Protein AF-A0AAE0CLJ8-F1 (afdb_monomer)

Structure (mmCIF, N/CA/C/O backbone):
data_AF-A0AAE0CLJ8-F1
#
_entry.id   AF-A0AAE0CLJ8-F1
#
loop_
_atom_site.group_PDB
_atom_site.id
_atom_site.type_symbol
_atom_site.label_atom_id
_atom_site.label_alt_id
_atom_site.label_comp_id
_atom_site.labe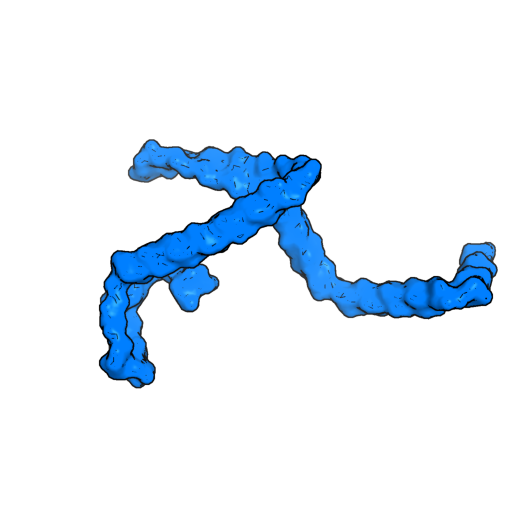l_asym_id
_atom_site.label_entity_id
_atom_site.label_seq_id
_atom_site.pdbx_PDB_ins_code
_atom_site.Cartn_x
_atom_site.Cartn_y
_atom_si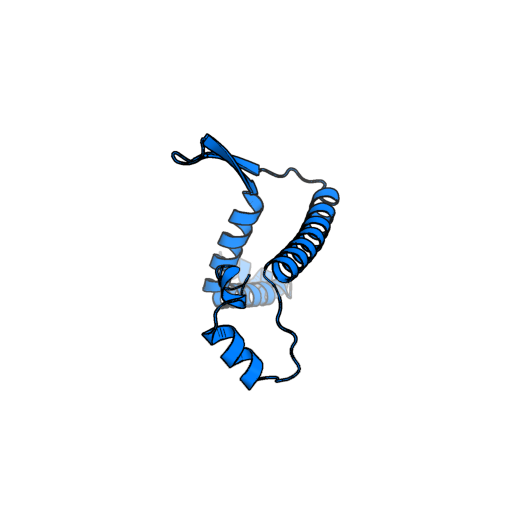te.Cartn_z
_atom_site.occupancy
_atom_site.B_iso_or_equiv
_atom_site.auth_seq_id
_atom_site.auth_comp_id
_atom_site.auth_asym_id
_atom_site.auth_atom_id
_atom_site.pdbx_PDB_model_num
ATOM 1 N N . MET A 1 1 ? 0.819 -4.868 -13.370 1.00 77.50 1 MET A N 1
ATOM 2 C CA . MET A 1 1 ? 1.601 -6.117 -13.508 1.00 77.50 1 MET A CA 1
ATOM 3 C C . MET A 1 1 ? 2.941 -6.039 -12.782 1.00 77.50 1 MET A C 1
ATOM 5 O O . MET A 1 1 ? 3.098 -6.780 -11.831 1.00 77.50 1 MET A O 1
ATOM 9 N N . ILE A 1 2 ? 3.867 -5.138 -13.154 1.00 86.81 2 ILE A N 1
ATOM 10 C CA . ILE A 1 2 ? 5.220 -5.074 -12.551 1.00 86.81 2 ILE A CA 1
ATOM 11 C C . ILE A 1 2 ? 5.179 -4.828 -11.037 1.00 86.81 2 ILE A C 1
ATOM 13 O O . ILE A 1 2 ? 5.670 -5.658 -10.287 1.00 86.81 2 ILE A O 1
ATOM 17 N N . ILE A 1 3 ? 4.554 -3.729 -10.596 1.00 85.38 3 ILE A N 1
ATOM 18 C CA . ILE A 1 3 ? 4.426 -3.401 -9.164 1.00 85.38 3 ILE A CA 1
ATOM 19 C C . ILE A 1 3 ? 3.546 -4.441 -8.453 1.00 85.38 3 ILE A C 1
ATOM 21 O O . ILE A 1 3 ? 3.925 -4.966 -7.419 1.00 85.38 3 ILE A O 1
ATOM 25 N N . LEU A 1 4 ? 2.395 -4.774 -9.050 1.00 85.19 4 LEU A N 1
ATOM 26 C CA . LEU A 1 4 ? 1.394 -5.675 -8.461 1.00 85.19 4 LEU A CA 1
ATOM 27 C C . LEU A 1 4 ? 1.920 -7.092 -8.170 1.00 85.19 4 LEU A C 1
ATOM 29 O O . LEU A 1 4 ? 1.465 -7.719 -7.223 1.00 85.19 4 LEU A O 1
ATOM 33 N N . HIS A 1 5 ? 2.834 -7.601 -8.997 1.00 87.62 5 HIS A N 1
ATOM 34 C CA . HIS A 1 5 ? 3.385 -8.955 -8.876 1.00 87.62 5 HIS A CA 1
ATOM 35 C C . HIS A 1 5 ? 4.889 -8.957 -8.586 1.00 87.62 5 HIS A C 1
ATOM 37 O O . HIS A 1 5 ? 5.547 -9.959 -8.853 1.00 87.62 5 HIS A O 1
ATOM 43 N N . GLU A 1 6 ? 5.444 -7.829 -8.131 1.00 86.31 6 GLU A N 1
ATOM 44 C CA . GLU A 1 6 ? 6.862 -7.692 -7.759 1.00 86.31 6 GLU A CA 1
ATOM 45 C C . GLU A 1 6 ? 7.842 -8.229 -8.823 1.00 86.31 6 GLU A C 1
ATOM 47 O O . GLU A 1 6 ? 8.886 -8.814 -8.532 1.00 86.31 6 GLU A O 1
ATOM 52 N N . CYS A 1 7 ? 7.499 -8.054 -10.101 1.00 87.38 7 CYS A N 1
ATOM 53 C CA . CYS A 1 7 ? 8.289 -8.612 -11.191 1.00 87.38 7 CYS A CA 1
ATOM 54 C C . CYS A 1 7 ? 9.618 -7.855 -11.361 1.00 87.38 7 CYS A C 1
ATOM 56 O O . CYS A 1 7 ? 9.649 -6.626 -11.225 1.00 87.38 7 CYS A O 1
ATOM 58 N N . PRO A 1 8 ? 10.704 -8.533 -11.784 1.00 91.00 8 PRO A N 1
ATOM 59 C CA . PRO A 1 8 ? 11.944 -7.860 -12.149 1.00 91.00 8 PRO A CA 1
ATOM 60 C C . PRO A 1 8 ? 11.713 -6.811 -13.241 1.00 91.00 8 PRO A C 1
ATOM 62 O O . PRO A 1 8 ? 11.052 -7.082 -14.245 1.00 91.00 8 PRO A O 1
ATOM 65 N N . LEU A 1 9 ? 12.319 -5.627 -13.099 1.00 89.50 9 LEU A N 1
ATOM 66 C CA . LEU A 1 9 ? 12.181 -4.556 -14.098 1.00 89.50 9 LEU A CA 1
ATOM 67 C C . LEU A 1 9 ? 12.695 -4.975 -15.482 1.00 89.50 9 LEU A C 1
ATOM 69 O O . LEU A 1 9 ? 12.191 -4.494 -16.490 1.00 89.50 9 LEU A O 1
ATOM 73 N N . SER A 1 10 ? 13.652 -5.904 -15.537 1.00 89.56 10 SER A N 1
ATOM 74 C CA . SER A 1 10 ? 14.186 -6.480 -16.777 1.00 89.56 10 SER A CA 1
ATOM 75 C C . SER A 1 10 ? 13.155 -7.258 -17.597 1.00 89.56 10 SER A C 1
ATOM 77 O O . SER A 1 10 ? 13.378 -7.492 -18.784 1.00 89.56 10 SER A O 1
ATOM 79 N N . MET A 1 11 ? 12.007 -7.617 -17.014 1.00 89.75 11 MET A N 1
ATOM 80 C CA . MET A 1 11 ? 10.919 -8.294 -17.721 1.00 89.75 11 MET A CA 1
ATOM 81 C C . MET A 1 11 ? 10.472 -7.523 -18.969 1.00 89.75 11 MET A C 1
ATOM 83 O O . MET A 1 11 ? 10.164 -8.143 -19.985 1.00 89.75 11 MET A O 1
ATOM 87 N N . VAL A 1 1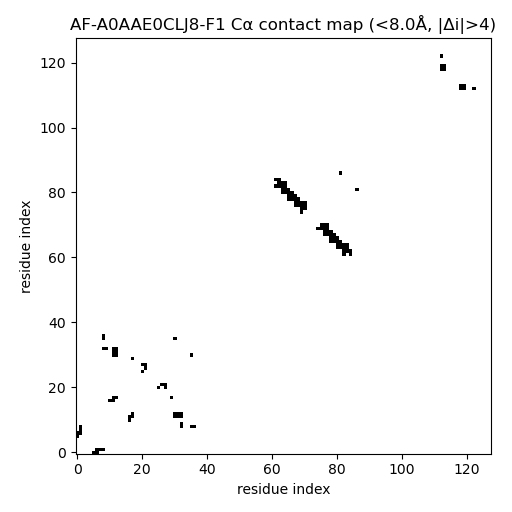2 ? 10.496 -6.186 -18.932 1.00 87.25 12 VAL A N 1
ATOM 88 C CA . VAL A 1 12 ? 10.081 -5.348 -20.072 1.00 87.25 12 VAL A CA 1
ATOM 89 C C . VAL A 1 12 ? 11.018 -5.457 -21.272 1.00 87.25 12 VAL A C 1
ATOM 91 O O . VAL A 1 12 ? 10.607 -5.222 -22.407 1.00 87.25 12 VAL A O 1
ATOM 94 N N . GLU A 1 13 ? 12.259 -5.887 -21.049 1.00 88.38 13 GLU A N 1
ATOM 95 C CA . GLU A 1 13 ? 13.248 -6.124 -22.099 1.00 88.38 13 GLU A CA 1
ATOM 96 C C . GLU A 1 13 ? 13.264 -7.578 -22.593 1.00 88.38 13 GLU A C 1
ATOM 98 O O . GLU A 1 13 ? 13.916 -7.881 -23.595 1.00 88.38 13 GLU A O 1
ATOM 103 N N . HIS A 1 14 ? 12.511 -8.480 -21.959 1.00 90.50 14 HIS A N 1
ATOM 104 C CA . HIS A 1 14 ? 12.478 -9.885 -22.345 1.00 90.50 14 HIS A CA 1
ATOM 105 C C . HIS A 1 14 ? 11.806 -10.086 -23.713 1.00 90.50 14 HIS A C 1
ATOM 107 O O . HIS A 1 14 ? 10.710 -9.583 -23.965 1.00 90.50 14 HIS A O 1
ATOM 113 N N . ARG A 1 15 ? 12.424 -10.880 -24.602 1.00 88.94 15 ARG A N 1
ATOM 114 C CA . ARG A 1 15 ? 11.927 -11.113 -25.975 1.00 88.94 15 ARG A CA 1
ATOM 115 C C . ARG A 1 15 ? 10.486 -11.625 -26.002 1.00 88.94 15 ARG A C 1
ATOM 117 O O . ARG A 1 15 ? 9.692 -11.157 -26.816 1.00 88.94 15 ARG A O 1
ATOM 124 N N . GLY A 1 16 ? 10.150 -12.557 -25.109 1.00 88.62 16 GLY A N 1
ATOM 125 C CA . GLY A 1 16 ? 8.790 -13.092 -24.997 1.00 88.62 16 GLY A CA 1
ATOM 126 C C . GLY A 1 16 ? 7.777 -12.010 -24.623 1.00 88.62 16 GLY A C 1
ATOM 127 O O . GLY A 1 16 ? 6.726 -11.919 -25.248 1.00 88.62 16 GLY A O 1
ATOM 128 N N . PHE A 1 17 ? 8.138 -11.126 -23.689 1.00 87.00 17 PHE A N 1
ATOM 129 C CA . PHE A 1 17 ? 7.286 -10.011 -23.282 1.00 87.00 17 PHE A CA 1
ATOM 130 C C . PHE A 1 17 ? 7.103 -8.999 -24.419 1.00 87.00 17 PHE A C 1
ATOM 132 O O . PHE A 1 17 ? 5.976 -8.618 -24.713 1.00 87.00 17 PHE A O 1
ATOM 139 N N . LYS A 1 18 ? 8.176 -8.636 -25.138 1.00 87.50 18 LYS A N 1
ATOM 140 C CA . LYS A 1 18 ? 8.075 -7.756 -26.319 1.00 87.50 18 LYS A CA 1
ATOM 141 C C . LYS A 1 18 ? 7.183 -8.354 -27.408 1.00 87.50 18 LYS A C 1
ATOM 143 O O . LYS A 1 18 ? 6.354 -7.654 -27.971 1.00 87.50 18 LYS A O 1
ATOM 148 N N . THR A 1 19 ? 7.342 -9.648 -27.689 1.00 88.62 19 THR A N 1
ATOM 149 C CA . THR A 1 19 ? 6.539 -10.352 -28.705 1.00 88.62 19 THR A CA 1
ATOM 150 C C . THR A 1 19 ? 5.064 -10.378 -28.308 1.00 88.62 19 THR A C 1
ATOM 152 O O . THR A 1 19 ? 4.204 -10.075 -29.129 1.00 88.62 19 THR A O 1
ATOM 155 N N . PHE A 1 20 ? 4.781 -10.669 -27.037 1.00 88.06 20 PHE A N 1
ATOM 156 C CA . PHE A 1 20 ? 3.436 -10.635 -26.475 1.00 88.06 20 PHE A CA 1
ATOM 157 C C . PHE A 1 20 ? 2.806 -9.238 -26.577 1.00 88.06 20 PHE A C 1
ATOM 159 O O . PHE A 1 20 ? 1.727 -9.100 -27.145 1.00 88.06 20 PHE A O 1
ATOM 166 N N . VAL A 1 21 ? 3.495 -8.187 -26.125 1.00 85.94 21 VAL A N 1
ATOM 167 C CA . VAL A 1 21 ? 2.987 -6.805 -26.195 1.00 85.94 21 VAL A CA 1
ATOM 168 C C . VAL A 1 21 ? 2.754 -6.365 -27.645 1.00 85.94 21 VAL A C 1
ATOM 170 O O . VAL A 1 21 ? 1.698 -5.815 -27.947 1.00 85.94 21 VAL A O 1
ATOM 173 N N . ASN A 1 22 ? 3.668 -6.693 -28.565 1.00 84.75 22 ASN A N 1
ATOM 174 C CA . ASN A 1 22 ? 3.507 -6.391 -29.991 1.00 84.75 22 ASN A CA 1
ATOM 175 C C . ASN A 1 22 ? 2.317 -7.126 -30.626 1.00 84.75 22 ASN A C 1
ATOM 177 O O . ASN A 1 22 ? 1.706 -6.595 -31.550 1.00 84.75 22 ASN A O 1
ATOM 181 N N . SER A 1 23 ? 1.979 -8.330 -30.145 1.00 87.50 23 SER A N 1
ATOM 182 C CA . SER A 1 23 ? 0.794 -9.066 -30.608 1.00 87.50 23 SER A CA 1
ATOM 183 C C . SER A 1 23 ? -0.522 -8.441 -30.137 1.00 87.50 23 SER A C 1
ATOM 185 O O . SER A 1 23 ? -1.530 -8.562 -30.825 1.00 87.50 23 SER A O 1
ATOM 187 N N . LEU A 1 24 ? -0.507 -7.743 -28.994 1.00 87.00 24 LEU A N 1
ATOM 188 C CA . LEU A 1 24 ? -1.667 -7.019 -28.475 1.00 87.00 24 LEU A CA 1
ATOM 189 C C . LEU A 1 24 ? -1.836 -5.659 -29.161 1.00 87.00 24 LEU A C 1
ATOM 191 O O . LEU A 1 24 ? -2.952 -5.272 -29.497 1.00 87.00 24 LEU A O 1
ATOM 195 N N . GLN A 1 25 ? -0.734 -4.931 -29.368 1.00 80.88 25 GLN A N 1
ATOM 196 C CA . GLN A 1 25 ? -0.746 -3.625 -30.023 1.00 80.88 25 GLN A CA 1
ATOM 197 C C . GLN A 1 25 ? 0.593 -3.341 -30.718 1.00 80.88 25 GLN A C 1
ATOM 199 O O . GLN A 1 25 ? 1.586 -2.995 -30.083 1.00 80.88 25 GLN A O 1
ATOM 204 N N . LEU A 1 26 ? 0.592 -3.399 -32.053 1.00 76.69 26 LEU A N 1
ATOM 205 C CA . LEU A 1 26 ? 1.775 -3.177 -32.901 1.00 76.69 26 LEU A CA 1
ATOM 206 C C . LEU A 1 26 ? 2.389 -1.772 -32.778 1.00 76.69 26 LEU A C 1
ATOM 208 O O . LEU A 1 26 ? 3.579 -1.598 -33.019 1.00 76.69 26 LEU A O 1
ATOM 212 N N . LEU A 1 27 ? 1.582 -0.771 -32.417 1.00 77.25 27 LEU A N 1
ATOM 213 C CA . LEU A 1 27 ? 2.018 0.622 -32.265 1.00 77.25 27 LEU A CA 1
ATOM 214 C C . LEU A 1 27 ? 2.510 0.952 -30.851 1.00 77.25 27 LEU A C 1
ATOM 216 O O . LEU A 1 27 ? 2.819 2.110 -30.576 1.00 77.25 27 LEU A O 1
ATOM 220 N N . PHE A 1 28 ? 2.549 -0.022 -29.939 1.00 73.12 28 PHE A N 1
ATOM 221 C CA . PHE A 1 28 ? 3.026 0.230 -28.588 1.00 73.12 28 PHE A CA 1
ATOM 222 C C . PHE A 1 28 ? 4.557 0.375 -28.602 1.00 73.12 28 PHE A C 1
ATOM 224 O O . PHE A 1 28 ? 5.260 -0.584 -28.934 1.00 73.12 28 PHE A O 1
ATOM 231 N N . PRO A 1 29 ? 5.106 1.562 -28.285 1.00 71.69 29 PRO A N 1
ATOM 232 C CA . PRO A 1 29 ? 6.540 1.784 -28.352 1.00 71.69 29 PRO A CA 1
ATOM 233 C C . PRO A 1 29 ? 7.259 0.911 -27.328 1.00 71.69 29 PRO A C 1
ATOM 235 O O . PRO A 1 29 ? 6.779 0.679 -26.217 1.00 71.69 29 PRO A O 1
ATOM 238 N N . HIS A 1 30 ? 8.445 0.435 -27.698 1.00 77.06 30 HIS A N 1
ATOM 239 C CA . HIS A 1 30 ? 9.241 -0.365 -26.787 1.00 77.06 30 HIS A CA 1
ATOM 240 C C . HIS A 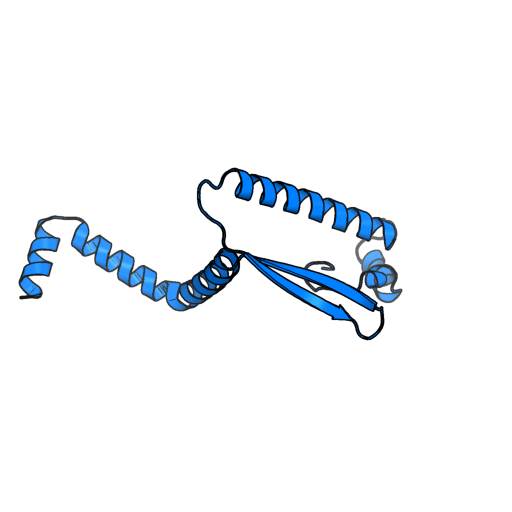1 30 ? 9.664 0.475 -25.576 1.00 77.06 30 HIS A C 1
ATOM 242 O O . HIS A 1 30 ? 10.411 1.446 -25.700 1.00 77.06 30 HIS A O 1
ATOM 248 N N . VAL A 1 31 ? 9.184 0.088 -24.397 1.00 81.94 31 VAL A N 1
ATOM 249 C CA . VAL A 1 31 ? 9.479 0.791 -23.151 1.00 81.94 31 VAL A CA 1
ATOM 250 C C . VAL A 1 31 ? 10.809 0.291 -22.591 1.00 81.94 31 VAL A C 1
ATOM 252 O O . VAL A 1 31 ? 10.995 -0.908 -22.386 1.00 81.94 31 VAL A O 1
ATOM 255 N N . SER A 1 32 ? 11.739 1.213 -22.341 1.00 87.25 32 SER A N 1
ATOM 256 C CA . SER A 1 32 ? 13.027 0.886 -21.719 1.00 87.25 32 SER A CA 1
ATOM 257 C C . SER A 1 32 ? 12.884 0.682 -20.209 1.00 87.25 32 SER A C 1
ATOM 259 O O . SER A 1 32 ? 12.000 1.271 -19.576 1.00 87.25 32 SER A O 1
ATOM 261 N N . ILE A 1 33 ? 13.815 -0.059 -19.597 1.00 90.50 33 ILE A N 1
ATOM 262 C CA . ILE A 1 33 ? 13.899 -0.155 -18.129 1.00 90.50 33 ILE A CA 1
ATOM 263 C C . ILE A 1 33 ? 13.978 1.237 -17.484 1.00 90.50 33 ILE A C 1
ATOM 265 O O . ILE A 1 33 ? 13.391 1.457 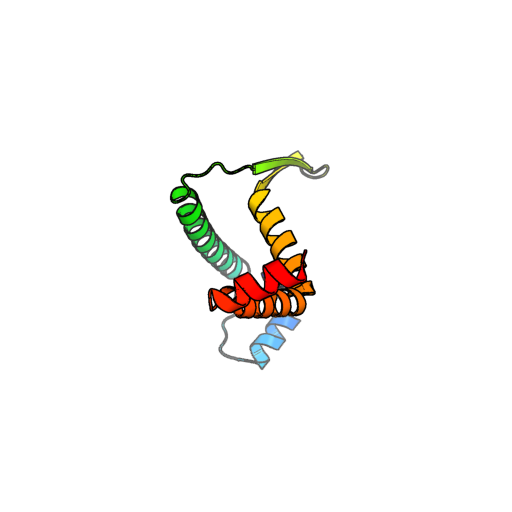-16.428 1.00 90.50 33 ILE A O 1
ATOM 269 N N . ASN A 1 34 ? 14.675 2.193 -18.104 1.00 90.88 34 ASN A N 1
ATOM 270 C CA . ASN A 1 34 ? 14.805 3.551 -17.570 1.00 90.88 34 ASN A CA 1
ATOM 271 C C . ASN A 1 34 ? 13.478 4.316 -17.601 1.00 90.88 34 ASN A C 1
ATOM 273 O O . ASN A 1 34 ? 13.175 5.047 -16.659 1.00 90.88 34 ASN A O 1
ATOM 277 N N . THR A 1 35 ? 12.671 4.109 -18.643 1.00 91.00 35 THR A N 1
ATOM 278 C CA . THR A 1 35 ? 11.322 4.677 -18.736 1.00 91.00 35 THR A CA 1
ATOM 279 C C . THR A 1 35 ? 10.438 4.117 -17.624 1.00 91.00 35 THR A C 1
ATOM 281 O O . THR A 1 35 ? 9.868 4.894 -16.865 1.00 91.00 35 THR A O 1
ATOM 284 N N . ILE A 1 36 ? 10.422 2.791 -17.437 1.00 90.56 36 ILE A N 1
ATOM 285 C CA . ILE A 1 36 ? 9.664 2.145 -16.352 1.00 90.56 36 ILE A CA 1
ATOM 286 C C . ILE A 1 36 ? 10.147 2.607 -14.976 1.00 90.56 36 ILE A C 1
ATOM 288 O O . ILE A 1 36 ? 9.333 2.911 -14.111 1.00 90.56 36 ILE A O 1
ATOM 292 N N . LYS A 1 37 ? 11.465 2.707 -14.758 1.00 92.38 37 LYS A N 1
ATOM 293 C CA . LYS A 1 37 ?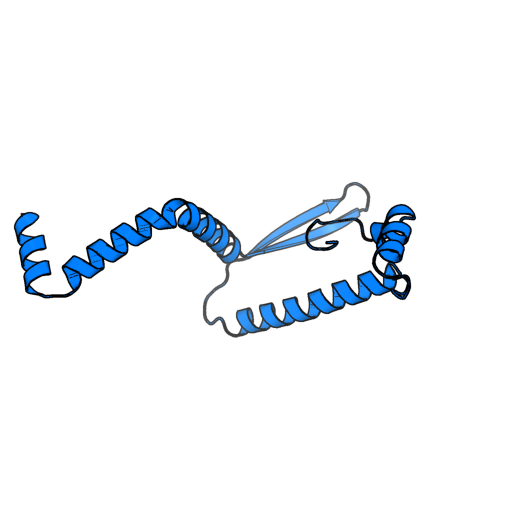 12.024 3.244 -13.507 1.00 92.38 37 LYS A CA 1
ATOM 294 C C . LYS A 1 37 ? 11.508 4.652 -13.231 1.00 92.38 37 LYS A C 1
ATOM 296 O O . LYS A 1 37 ? 11.097 4.931 -12.110 1.00 92.38 37 LYS A O 1
ATOM 301 N N . LYS A 1 38 ? 11.521 5.526 -14.241 1.00 93.75 38 LYS A N 1
ATOM 302 C CA . LYS A 1 38 ? 11.024 6.900 -14.116 1.00 93.75 38 LYS A CA 1
ATOM 303 C C . LYS A 1 38 ? 9.531 6.927 -13.785 1.00 93.75 38 LYS A C 1
ATOM 305 O O . LYS A 1 38 ? 9.131 7.698 -12.920 1.00 93.75 38 LYS A O 1
ATOM 310 N N . GLU A 1 39 ? 8.726 6.082 -14.424 1.00 92.06 39 GLU A N 1
ATOM 311 C CA . GLU A 1 39 ? 7.293 5.971 -14.128 1.00 92.06 39 GLU A CA 1
ATOM 312 C C . GLU A 1 39 ? 7.030 5.464 -12.706 1.00 92.06 39 GLU A C 1
ATOM 314 O O . GLU A 1 39 ? 6.248 6.074 -11.980 1.00 92.06 39 GLU A O 1
ATOM 319 N N . ILE A 1 40 ? 7.724 4.407 -12.269 1.00 93.38 40 ILE A N 1
ATOM 320 C CA . ILE A 1 40 ? 7.611 3.872 -10.903 1.00 93.38 40 ILE A CA 1
ATOM 321 C C . ILE A 1 40 ? 7.993 4.938 -9.872 1.00 93.38 40 ILE A C 1
ATOM 323 O O . ILE A 1 40 ? 7.281 5.113 -8.886 1.00 93.38 40 ILE A O 1
ATOM 327 N N . LEU A 1 41 ? 9.084 5.674 -10.105 1.00 94.25 41 LEU A N 1
ATOM 328 C CA . LEU A 1 41 ? 9.489 6.780 -9.233 1.00 94.25 41 LEU A CA 1
ATOM 329 C C . LEU A 1 41 ? 8.441 7.899 -9.208 1.00 94.25 41 LEU A C 1
ATOM 331 O O . LEU A 1 41 ? 8.181 8.458 -8.148 1.00 94.25 41 LEU A O 1
ATOM 335 N N . GLY A 1 42 ? 7.801 8.194 -10.342 1.00 96.56 42 GLY A N 1
ATOM 336 C CA . GLY A 1 42 ? 6.694 9.148 -10.404 1.00 96.56 42 GLY A CA 1
ATOM 337 C C . GLY A 1 42 ? 5.500 8.718 -9.548 1.00 96.56 42 GLY A C 1
ATOM 338 O O . GLY A 1 42 ? 4.990 9.516 -8.766 1.00 96.56 42 GLY A O 1
ATOM 339 N N . ILE A 1 43 ? 5.093 7.446 -9.642 1.00 94.69 43 ILE A N 1
ATOM 340 C CA . ILE A 1 43 ? 4.027 6.876 -8.800 1.00 94.69 43 ILE A CA 1
ATOM 341 C C . ILE A 1 43 ? 4.415 6.966 -7.322 1.00 94.69 43 ILE A C 1
ATOM 343 O O . ILE A 1 43 ? 3.616 7.411 -6.501 1.00 94.69 43 ILE A O 1
ATOM 347 N N . TYR A 1 44 ? 5.650 6.587 -6.989 1.00 93.50 44 TYR A N 1
ATOM 348 C CA . TYR A 1 44 ? 6.161 6.657 -5.624 1.00 93.50 44 TYR A CA 1
ATOM 349 C C . TYR A 1 44 ? 6.076 8.073 -5.045 1.00 93.50 44 TYR A C 1
ATOM 351 O O . TYR A 1 44 ? 5.564 8.233 -3.941 1.00 93.50 44 TYR A O 1
ATOM 359 N N . GLU A 1 45 ? 6.527 9.101 -5.769 1.00 96.25 45 GLU A N 1
ATOM 360 C CA . GLU A 1 45 ? 6.481 10.477 -5.255 1.00 96.25 45 GLU A CA 1
ATOM 361 C C . GLU A 1 45 ? 5.041 10.961 -5.033 1.00 96.25 45 GLU A C 1
ATOM 363 O O . GLU A 1 45 ? 4.768 11.631 -4.036 1.00 96.25 45 GLU A O 1
ATOM 368 N N . VAL A 1 46 ? 4.097 10.568 -5.896 1.00 95.12 46 VAL A N 1
ATOM 369 C CA . VAL A 1 46 ? 2.670 10.876 -5.706 1.00 95.12 46 VAL A CA 1
ATOM 370 C C . VAL A 1 46 ? 2.122 10.211 -4.440 1.00 95.12 46 VAL A C 1
ATOM 372 O O . VAL A 1 46 ? 1.485 10.877 -3.623 1.00 95.12 46 VAL A O 1
ATOM 375 N N . GLU A 1 47 ? 2.369 8.915 -4.243 1.00 89.56 47 GLU A N 1
ATOM 376 C CA . GLU A 1 47 ? 1.873 8.186 -3.066 1.00 89.56 47 GLU A CA 1
ATOM 377 C C . GLU A 1 47 ? 2.557 8.635 -1.766 1.00 89.56 47 GLU A C 1
ATOM 379 O O . GLU A 1 47 ? 1.908 8.758 -0.722 1.00 89.56 47 GLU A O 1
ATOM 384 N N . LYS A 1 48 ? 3.849 8.968 -1.831 1.00 89.94 48 LYS A N 1
ATOM 385 C CA . LYS A 1 48 ? 4.600 9.578 -0.729 1.00 89.94 48 LYS A CA 1
ATOM 386 C C . LYS A 1 48 ? 3.992 10.915 -0.326 1.00 89.94 48 LYS A C 1
ATOM 388 O O . LYS A 1 48 ? 3.763 11.130 0.860 1.00 89.94 48 LYS A O 1
ATOM 393 N N . PHE A 1 49 ? 3.689 11.783 -1.290 1.00 93.25 49 PHE A N 1
ATOM 394 C CA . PHE A 1 49 ? 3.072 13.079 -1.018 1.00 93.25 49 PHE A CA 1
ATOM 395 C C . PHE A 1 49 ? 1.699 12.930 -0.351 1.00 93.25 49 PHE A C 1
ATOM 397 O O . PHE A 1 49 ? 1.445 13.559 0.675 1.00 93.25 49 PHE A O 1
ATOM 404 N N . LYS A 1 50 ? 0.839 12.041 -0.868 1.00 90.38 50 LYS A N 1
ATOM 405 C CA . LYS A 1 50 ? -0.463 11.735 -0.246 1.00 90.38 50 LYS A CA 1
ATOM 406 C C . LYS A 1 50 ? -0.302 11.247 1.193 1.00 90.38 50 LYS A C 1
ATOM 408 O O . LYS A 1 50 ? -0.997 11.712 2.090 1.00 90.38 50 LYS A O 1
ATOM 413 N N . THR A 1 51 ? 0.634 10.326 1.415 1.00 84.06 51 THR A N 1
ATOM 414 C CA . THR A 1 51 ? 0.916 9.782 2.749 1.00 84.06 51 THR A CA 1
ATOM 415 C C . THR A 1 51 ? 1.413 10.874 3.691 1.00 84.06 51 THR A C 1
ATOM 417 O O . THR A 1 51 ? 0.952 10.962 4.825 1.00 84.06 51 THR A O 1
ATOM 420 N N . GLN A 1 52 ? 2.306 11.743 3.217 1.00 87.19 52 GLN A N 1
ATOM 421 C CA . GLN A 1 52 ? 2.833 12.858 3.992 1.00 87.19 52 GLN A CA 1
ATOM 422 C C . GLN A 1 52 ? 1.725 13.827 4.423 1.00 87.19 52 GLN A C 1
ATOM 424 O O . GLN A 1 52 ? 1.666 14.171 5.599 1.00 87.19 52 GLN A O 1
ATOM 429 N N . GLN A 1 53 ? 0.792 14.183 3.533 1.00 87.75 53 GLN A N 1
ATOM 430 C CA . GLN A 1 53 ? -0.352 15.032 3.894 1.00 87.75 53 GLN A CA 1
ATOM 431 C C . GLN A 1 53 ? -1.217 14.423 5.008 1.00 87.75 53 GLN A C 1
ATOM 433 O O . GLN A 1 53 ? -1.630 15.122 5.932 1.00 87.75 53 GLN A O 1
ATOM 438 N N . VAL A 1 54 ? -1.479 13.113 4.947 1.00 84.94 54 VAL A N 1
ATOM 439 C CA . VAL A 1 54 ? -2.245 12.407 5.990 1.00 84.94 54 VAL A CA 1
ATOM 440 C C . VAL A 1 54 ? -1.506 12.427 7.331 1.00 84.94 54 VAL A C 1
ATOM 442 O O . VAL A 1 54 ? -2.136 12.575 8.377 1.00 84.94 54 VAL A O 1
ATOM 445 N N . LEU A 1 55 ? -0.177 12.295 7.310 1.00 82.75 55 LEU A N 1
ATOM 446 C CA . LEU A 1 55 ? 0.651 12.357 8.514 1.00 82.75 55 LEU A CA 1
ATOM 447 C C . LEU A 1 55 ? 0.692 13.770 9.110 1.00 82.75 55 LEU A C 1
ATOM 449 O O . LEU A 1 55 ? 0.567 13.908 10.323 1.00 82.75 55 LEU A O 1
ATOM 453 N N . GLU A 1 56 ? 0.820 14.806 8.279 1.00 86.38 56 GLU A N 1
ATOM 454 C CA . GLU A 1 56 ? 0.826 16.213 8.708 1.00 86.38 56 GLU A CA 1
ATOM 455 C C . GLU A 1 56 ? -0.515 16.642 9.322 1.00 86.38 56 GLU A C 1
ATOM 457 O O . GLU A 1 56 ? -0.542 17.416 10.277 1.00 86.38 56 GLU A O 1
ATOM 462 N N . GLY A 1 57 ? -1.631 16.108 8.818 1.00 83.12 57 GLY A N 1
ATOM 463 C CA . GLY A 1 57 ? -2.963 16.354 9.374 1.00 83.12 57 GLY A CA 1
ATOM 464 C C . GLY A 1 57 ? -3.251 15.622 10.692 1.00 83.12 57 GLY A C 1
ATOM 465 O O . GLY A 1 57 ? -4.285 15.872 11.315 1.00 83.12 57 GLY A O 1
ATOM 466 N N . ASN A 1 58 ? -2.377 14.712 11.132 1.00 81.44 58 ASN A N 1
ATOM 467 C CA . ASN A 1 58 ? -2.608 13.911 12.326 1.00 81.44 58 ASN A CA 1
ATOM 468 C C . ASN A 1 58 ? -2.145 14.641 13.597 1.00 81.44 58 ASN A C 1
ATOM 470 O O . ASN A 1 58 ? -0.953 14.792 13.846 1.00 81.44 58 ASN A O 1
ATOM 474 N N . GLN A 1 59 ? -3.097 15.027 14.450 1.00 82.62 59 GLN A N 1
ATOM 475 C CA . GLN A 1 59 ? -2.813 15.622 15.766 1.00 82.62 59 GLN A CA 1
ATOM 476 C C . GLN A 1 59 ? -2.463 14.577 16.846 1.00 82.62 59 GLN A C 1
ATOM 478 O O . GLN A 1 59 ? -2.095 14.927 17.968 1.00 82.62 59 GLN A O 1
ATOM 483 N N . GLY A 1 60 ? -2.613 13.288 16.533 1.00 80.69 60 GLY A N 1
ATOM 484 C CA . GLY A 1 60 ? -2.306 12.173 17.418 1.00 80.69 60 GLY A CA 1
ATOM 485 C C . GLY A 1 60 ? -0.832 11.763 17.399 1.00 80.69 60 GLY A C 1
ATOM 486 O O . GLY A 1 60 ? -0.036 12.184 16.563 1.00 80.69 60 GLY A O 1
ATOM 487 N N . ARG A 1 61 ? -0.459 10.879 18.330 1.00 80.62 61 ARG A N 1
ATOM 488 C CA . ARG A 1 61 ? 0.881 10.276 18.365 1.00 80.62 61 ARG A CA 1
ATOM 489 C C . ARG A 1 61 ? 0.933 9.061 17.444 1.00 80.62 61 ARG A C 1
ATOM 491 O O . ARG A 1 61 ? 0.040 8.217 17.482 1.00 80.62 61 ARG A O 1
ATOM 498 N N . ILE A 1 62 ? 2.005 8.948 16.667 1.00 79.12 62 ILE A N 1
ATOM 499 C CA . ILE A 1 62 ? 2.269 7.799 15.799 1.00 79.12 62 ILE A CA 1
ATOM 500 C C . ILE A 1 62 ? 3.417 6.998 16.405 1.00 79.12 62 ILE A C 1
ATOM 502 O O . ILE A 1 62 ? 4.472 7.550 16.707 1.00 79.12 62 ILE A O 1
ATOM 506 N N . ALA A 1 63 ? 3.208 5.694 16.583 1.00 83.38 63 ALA A N 1
ATOM 507 C CA . ALA A 1 63 ? 4.259 4.768 16.980 1.00 83.38 63 ALA A CA 1
ATOM 508 C C . ALA A 1 63 ? 4.854 4.100 15.735 1.00 83.38 63 ALA A C 1
ATOM 510 O O . ALA A 1 63 ? 4.146 3.417 14.986 1.00 83.38 63 ALA A O 1
ATOM 511 N N . THR A 1 64 ? 6.154 4.291 15.530 1.00 84.44 64 THR A N 1
ATOM 512 C CA . THR A 1 64 ? 6.921 3.661 14.454 1.00 84.44 64 THR A CA 1
ATOM 513 C C . THR A 1 64 ? 7.992 2.749 15.025 1.00 84.44 64 THR A C 1
ATOM 515 O O . THR A 1 64 ? 8.636 3.087 16.017 1.00 84.44 64 THR A O 1
ATOM 518 N N . THR A 1 65 ? 8.221 1.627 14.363 1.00 85.94 65 THR A N 1
ATOM 519 C CA . THR A 1 65 ? 9.351 0.733 14.613 1.00 85.94 65 THR A CA 1
ATOM 520 C C . THR A 1 65 ? 10.364 0.884 13.493 1.00 85.94 65 THR A C 1
ATOM 522 O O . THR A 1 65 ? 9.999 0.915 12.318 1.00 85.94 65 THR A O 1
ATOM 525 N N . THR A 1 66 ? 11.635 0.988 13.864 1.00 88.56 66 THR A N 1
ATOM 526 C CA . THR A 1 66 ? 12.747 1.094 12.921 1.00 88.56 66 THR A CA 1
ATOM 527 C C . THR A 1 66 ? 13.618 -0.139 13.066 1.00 88.56 66 THR A C 1
ATOM 529 O O . THR A 1 66 ? 14.155 -0.392 14.143 1.00 88.56 66 THR A O 1
ATOM 532 N N . GLU A 1 67 ? 13.783 -0.882 11.980 1.00 88.38 67 GLU A N 1
ATOM 533 C CA . GLU A 1 67 ? 14.694 -2.019 11.904 1.00 88.38 67 GLU A CA 1
ATOM 534 C C . GLU A 1 67 ? 15.849 -1.677 10.970 1.00 88.38 67 GLU A C 1
ATOM 536 O O . GLU A 1 67 ? 15.645 -1.133 9.885 1.00 88.38 67 GLU A O 1
ATOM 541 N N . ILE A 1 68 ? 17.074 -1.988 11.392 1.00 89.69 68 ILE A N 1
ATOM 542 C CA . ILE A 1 68 ? 18.281 -1.796 10.588 1.00 89.69 68 ILE A CA 1
ATOM 543 C C . ILE A 1 68 ? 18.926 -3.158 10.390 1.00 89.69 68 ILE A C 1
ATOM 545 O O . ILE A 1 68 ? 19.159 -3.885 11.354 1.00 89.69 68 ILE A O 1
ATOM 549 N N . TRP A 1 69 ? 19.253 -3.489 9.149 1.00 87.50 69 TRP A N 1
ATOM 550 C CA . TRP A 1 69 ? 19.943 -4.725 8.810 1.00 87.50 69 TRP A CA 1
ATOM 551 C C . TRP A 1 69 ? 21.064 -4.451 7.811 1.00 87.50 69 TRP A C 1
ATOM 553 O O . TRP A 1 69 ? 20.992 -3.539 6.989 1.00 87.50 69 TRP A O 1
ATOM 563 N N . THR A 1 70 ? 22.132 -5.239 7.881 1.00 85.50 70 THR A N 1
ATOM 564 C CA . THR A 1 70 ? 23.308 -5.074 7.020 1.00 85.50 70 THR A CA 1
ATOM 565 C C . THR A 1 70 ? 23.408 -6.274 6.095 1.00 85.50 70 THR A C 1
ATOM 567 O O . THR A 1 70 ? 23.420 -7.413 6.557 1.00 85.50 70 THR A O 1
ATOM 570 N N . THR A 1 71 ? 23.513 -6.057 4.782 1.00 81.44 71 THR A N 1
ATOM 571 C CA . THR A 1 71 ? 23.790 -7.177 3.866 1.00 81.44 71 THR A CA 1
ATOM 572 C C . THR A 1 71 ? 25.211 -7.686 4.091 1.00 81.44 71 THR A C 1
ATOM 574 O O . THR A 1 71 ? 26.153 -6.887 4.044 1.00 81.44 71 THR A O 1
ATOM 577 N N . SER A 1 72 ? 25.388 -9.003 4.195 1.00 76.25 72 SER A N 1
ATOM 578 C CA . SER A 1 72 ? 26.714 -9.637 4.200 1.00 76.25 72 SER A CA 1
ATOM 579 C C . SER A 1 72 ? 27.514 -9.322 2.930 1.00 76.25 72 SER A C 1
ATOM 581 O O . SER A 1 72 ? 28.726 -9.135 2.985 1.00 76.25 72 SER A O 1
ATOM 583 N N . ASN A 1 73 ? 26.829 -9.207 1.788 1.00 70.88 73 ASN A N 1
ATOM 584 C CA . ASN A 1 73 ? 27.476 -9.182 0.476 1.00 70.88 73 ASN A CA 1
ATOM 585 C C . ASN A 1 73 ? 27.824 -7.775 -0.041 1.00 70.88 73 ASN A C 1
ATOM 587 O O . ASN A 1 73 ? 28.614 -7.669 -0.974 1.00 70.88 73 ASN A O 1
ATOM 591 N N . GLN A 1 74 ? 27.256 -6.694 0.513 1.00 70.50 74 GLN A N 1
ATOM 592 C CA . GLN A 1 74 ? 27.461 -5.335 -0.026 1.00 70.50 74 GLN A CA 1
ATOM 593 C C . GLN A 1 74 ? 27.967 -4.303 0.989 1.00 70.50 74 GLN A C 1
ATOM 595 O O . GLN A 1 74 ? 28.122 -3.142 0.617 1.00 70.50 74 GLN A O 1
ATOM 600 N N . LYS A 1 75 ? 28.213 -4.677 2.259 1.00 76.50 75 LYS A N 1
ATOM 601 C CA . LYS A 1 75 ? 28.545 -3.731 3.353 1.00 76.50 75 LYS A CA 1
ATOM 602 C C . LYS A 1 75 ? 27.613 -2.501 3.396 1.00 76.50 75 LYS A C 1
ATOM 604 O O . LYS A 1 75 ? 28.016 -1.420 3.813 1.00 76.50 75 LYS A O 1
ATOM 609 N N . ARG A 1 76 ? 26.368 -2.656 2.936 1.00 79.81 76 ARG A N 1
ATOM 610 C CA . ARG A 1 76 ? 25.333 -1.620 2.966 1.00 79.81 76 ARG A CA 1
ATOM 611 C C . ARG A 1 76 ? 24.367 -1.920 4.101 1.00 79.81 76 ARG A C 1
ATOM 613 O O . ARG A 1 76 ? 23.907 -3.056 4.231 1.00 79.81 76 ARG A O 1
ATOM 620 N N . GLY A 1 77 ? 24.104 -0.897 4.909 1.00 84.62 77 GLY A N 1
ATOM 621 C CA . GLY A 1 77 ? 23.031 -0.894 5.894 1.00 84.62 77 GLY A CA 1
ATOM 622 C C . GLY A 1 77 ? 21.727 -0.470 5.229 1.00 84.62 77 GLY A C 1
ATOM 623 O O . GLY A 1 77 ? 21.700 0.495 4.466 1.00 84.62 77 GLY A O 1
ATOM 624 N N . TYR A 1 78 ? 20.666 -1.202 5.515 1.00 86.25 78 TYR A N 1
ATOM 625 C CA . TYR A 1 78 ? 19.305 -0.923 5.094 1.00 86.25 78 TYR A CA 1
ATOM 626 C C . TYR A 1 78 ? 18.482 -0.641 6.342 1.00 86.25 78 TYR A C 1
ATOM 628 O O . TYR A 1 78 ? 18.679 -1.279 7.374 1.00 86.25 78 TYR A O 1
ATOM 636 N N . MET A 1 79 ? 17.576 0.323 6.243 1.00 86.69 79 MET A N 1
ATOM 637 C CA . MET A 1 79 ? 16.666 0.688 7.317 1.00 86.69 79 MET A CA 1
ATOM 638 C C . MET A 1 79 ? 15.239 0.565 6.800 1.00 86.69 79 MET A C 1
ATOM 640 O O . MET A 1 79 ? 14.908 1.138 5.762 1.00 86.69 79 MET A O 1
ATOM 644 N N . THR A 1 80 ? 14.404 -0.152 7.539 1.00 85.25 80 THR A N 1
ATOM 645 C CA . THR A 1 80 ? 12.967 -0.239 7.299 1.00 85.25 80 THR A CA 1
ATOM 646 C C . THR A 1 80 ? 12.259 0.458 8.452 1.00 85.25 80 THR A C 1
ATOM 648 O O . THR A 1 80 ? 12.521 0.157 9.615 1.00 85.25 80 THR A O 1
ATOM 651 N N . VAL A 1 81 ? 11.363 1.393 8.138 1.00 83.25 81 VAL A N 1
ATOM 652 C CA . VAL A 1 81 ? 10.494 2.053 9.122 1.00 83.25 81 VAL A CA 1
ATOM 653 C C . VAL A 1 81 ? 9.070 1.568 8.889 1.00 83.25 81 VAL A C 1
ATOM 655 O O . VAL A 1 81 ? 8.530 1.735 7.796 1.00 83.25 81 VAL A O 1
ATOM 658 N N . THR A 1 82 ? 8.455 0.969 9.902 1.00 82.25 82 THR A N 1
ATOM 659 C CA . THR A 1 82 ? 7.069 0.493 9.855 1.00 82.25 82 THR A CA 1
ATOM 660 C C . THR A 1 82 ? 6.212 1.239 10.871 1.00 82.25 82 THR A C 1
ATOM 662 O O . THR A 1 82 ? 6.653 1.583 11.966 1.00 82.25 82 THR A O 1
ATOM 665 N N . CYS A 1 83 ? 4.962 1.522 10.506 1.00 81.75 83 CYS A N 1
ATOM 666 C CA . CYS A 1 83 ? 3.984 2.105 11.420 1.00 81.75 83 CYS A CA 1
ATOM 667 C C . CYS A 1 83 ? 3.171 0.977 12.065 1.00 81.75 83 CYS A C 1
ATOM 669 O O . CYS A 1 83 ? 2.375 0.321 11.387 1.00 81.75 83 CYS A O 1
ATOM 671 N N . CYS A 1 84 ? 3.338 0.761 13.373 1.00 74.31 84 CYS A N 1
ATOM 672 C CA . CYS A 1 84 ? 2.634 -0.305 14.092 1.00 74.31 84 CYS A CA 1
ATOM 673 C C . CYS A 1 84 ? 1.115 -0.132 14.017 1.00 74.31 84 CYS A C 1
ATOM 675 O O . CYS A 1 84 ? 0.395 -1.108 13.840 1.00 74.31 84 CYS A O 1
ATOM 677 N N . ALA A 1 85 ? 0.623 1.110 14.079 1.00 72.25 85 ALA A N 1
ATOM 678 C CA . ALA A 1 85 ? -0.803 1.402 13.944 1.00 72.25 85 ALA A CA 1
ATOM 679 C C . ALA A 1 85 ? -1.347 1.011 12.560 1.00 72.25 85 ALA A C 1
ATOM 681 O O . ALA A 1 85 ? -2.462 0.507 12.456 1.00 72.25 85 ALA A O 1
ATOM 682 N N . HIS A 1 86 ? -0.551 1.185 11.500 1.00 72.12 86 HIS A N 1
ATOM 683 C CA . HIS A 1 86 ? -0.933 0.762 10.155 1.00 72.12 86 HIS A CA 1
ATOM 684 C C . HIS A 1 86 ? -0.997 -0.766 10.041 1.00 72.12 86 HIS A C 1
ATOM 686 O O . HIS A 1 86 ? -1.987 -1.295 9.541 1.00 72.12 86 HIS A O 1
ATOM 692 N N . ILE A 1 87 ? 0.007 -1.477 10.566 1.00 74.44 87 ILE A N 1
ATOM 693 C CA . ILE A 1 87 ? 0.033 -2.949 10.572 1.00 74.44 87 ILE A CA 1
ATOM 694 C C . ILE A 1 87 ? -1.131 -3.508 11.397 1.00 74.44 87 ILE A C 1
ATOM 696 O O . ILE A 1 87 ? -1.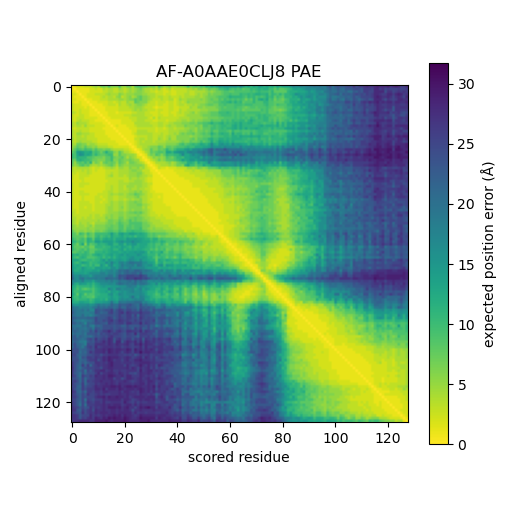854 -4.382 10.922 1.00 74.44 87 ILE A O 1
ATOM 700 N N . LEU A 1 88 ? -1.369 -2.965 12.594 1.00 73.00 88 LEU A N 1
ATOM 701 C CA . LEU A 1 88 ? -2.507 -3.349 13.427 1.00 73.00 88 LEU A CA 1
ATOM 702 C C . LEU A 1 88 ? -3.834 -3.084 12.713 1.00 73.00 88 LEU A C 1
ATOM 704 O O . LEU A 1 88 ? -4.693 -3.956 12.711 1.00 73.00 88 LEU A O 1
ATOM 708 N N . ASN A 1 89 ? -3.994 -1.936 12.046 1.00 78.69 89 ASN A N 1
ATOM 709 C CA . ASN A 1 89 ? -5.193 -1.651 11.261 1.00 78.69 89 ASN A CA 1
ATOM 710 C C . ASN A 1 89 ? -5.387 -2.656 10.113 1.00 78.69 89 ASN A C 1
ATOM 712 O O . ASN A 1 89 ? -6.508 -3.097 9.888 1.00 78.69 89 ASN A O 1
ATOM 716 N N . LEU A 1 90 ? -4.328 -3.058 9.403 1.00 78.44 90 LEU A N 1
ATOM 717 C CA . LEU A 1 90 ? -4.428 -4.086 8.359 1.00 78.44 90 LEU A CA 1
ATOM 718 C C . LEU A 1 90 ? -4.840 -5.449 8.932 1.00 78.44 90 LEU A C 1
ATOM 720 O O . LEU A 1 90 ? -5.745 -6.074 8.384 1.00 78.44 90 LEU A O 1
ATOM 724 N N . ILE A 1 91 ? -4.240 -5.876 10.049 1.00 82.81 91 ILE A N 1
ATOM 725 C CA . ILE A 1 91 ? -4.588 -7.133 10.735 1.00 82.81 91 ILE A CA 1
ATOM 726 C C . ILE A 1 91 ? -6.038 -7.096 11.218 1.00 82.81 91 ILE A C 1
ATOM 728 O O . ILE A 1 91 ? -6.798 -8.028 10.964 1.00 82.81 91 ILE A O 1
ATOM 732 N N . VAL A 1 92 ? -6.438 -6.009 11.880 1.00 83.25 92 VAL A N 1
ATOM 733 C CA . VAL A 1 92 ? -7.801 -5.830 12.386 1.00 83.25 92 VAL A CA 1
ATOM 734 C C . VAL A 1 92 ? -8.792 -5.813 11.229 1.00 83.25 92 VAL A C 1
ATOM 736 O O . VAL A 1 92 ? -9.775 -6.537 11.283 1.00 83.25 92 VAL A O 1
ATOM 739 N N . ARG A 1 93 ? -8.537 -5.064 10.149 1.00 79.75 93 ARG A N 1
ATOM 740 C CA . ARG A 1 93 ? -9.426 -5.044 8.975 1.00 79.75 93 ARG A CA 1
ATOM 741 C C . ARG A 1 93 ? -9.534 -6.411 8.307 1.00 79.75 93 ARG A C 1
ATOM 743 O O . ARG A 1 93 ? -10.642 -6.810 7.967 1.00 79.75 93 ARG A O 1
ATOM 750 N N . ALA A 1 94 ? -8.424 -7.132 8.150 1.00 84.94 94 ALA A N 1
ATOM 751 C CA . ALA A 1 94 ? -8.436 -8.492 7.615 1.00 84.94 94 ALA A CA 1
ATOM 752 C C . ALA A 1 94 ? -9.250 -9.438 8.516 1.00 84.94 94 ALA A C 1
ATOM 754 O O . ALA A 1 94 ? -10.128 -10.147 8.027 1.00 84.94 94 ALA A O 1
ATOM 755 N N . GLY A 1 95 ? -9.036 -9.386 9.834 1.00 86.94 95 GLY A N 1
ATOM 756 C CA . GLY A 1 95 ? -9.810 -10.161 10.804 1.00 86.94 95 GLY A CA 1
ATOM 757 C C . GLY A 1 95 ? -11.301 -9.818 10.788 1.00 86.94 95 GLY A C 1
ATOM 758 O O . GLY A 1 95 ? -12.129 -10.718 10.724 1.00 86.94 95 GLY A O 1
ATOM 759 N N . LEU A 1 96 ? -11.651 -8.528 10.769 1.00 87.56 96 LEU A N 1
ATOM 760 C CA . LEU A 1 96 ? -13.039 -8.063 10.693 1.00 87.56 96 LEU A CA 1
ATOM 761 C C . LEU A 1 96 ? -13.716 -8.490 9.386 1.00 87.56 96 LEU A C 1
ATOM 763 O O . LEU A 1 96 ? -14.884 -8.859 9.422 1.00 87.56 96 LEU A O 1
ATOM 767 N N . SER A 1 97 ? -12.995 -8.501 8.258 1.00 90.44 97 SER A N 1
ATOM 768 C CA . SER A 1 97 ? -13.542 -8.974 6.977 1.00 90.44 97 SER A CA 1
ATOM 769 C C . SER A 1 97 ? -13.918 -10.459 7.009 1.00 90.44 97 SER A C 1
ATOM 771 O O . SER A 1 97 ? -14.922 -10.854 6.427 1.00 90.44 97 SER A O 1
ATOM 773 N N . ALA A 1 98 ? -13.180 -11.281 7.762 1.00 92.06 98 ALA A N 1
ATOM 774 C CA . ALA A 1 98 ? -13.490 -12.702 7.913 1.00 92.06 98 ALA A CA 1
ATOM 775 C C . ALA A 1 98 ? -14.778 -12.962 8.717 1.00 92.06 98 ALA A C 1
ATOM 777 O O . ALA A 1 98 ? -15.352 -14.044 8.618 1.00 92.06 98 ALA A O 1
ATOM 778 N N . ILE A 1 99 ? -15.232 -11.987 9.512 1.00 92.25 99 ILE A N 1
ATOM 779 C CA . ILE A 1 99 ? -16.426 -12.095 10.366 1.00 92.25 99 ILE A CA 1
ATOM 780 C C . ILE A 1 99 ? -17.482 -11.030 10.045 1.00 92.25 99 ILE A C 1
ATOM 782 O O . ILE A 1 99 ? -18.369 -10.773 10.860 1.00 92.25 99 ILE A O 1
ATOM 786 N N . GLU A 1 100 ? -17.406 -10.415 8.865 1.00 93.19 100 GLU A N 1
ATOM 787 C CA . GLU A 1 100 ? -18.258 -9.291 8.458 1.00 93.19 100 GLU A CA 1
ATOM 788 C C . GLU A 1 100 ? -19.751 -9.610 8.613 1.00 93.19 100 GLU A C 1
ATOM 790 O O . GLU A 1 100 ? -20.493 -8.832 9.212 1.00 93.19 100 GLU A O 1
ATOM 795 N N . THR A 1 101 ? -20.171 -10.810 8.203 1.00 93.25 101 THR A N 1
ATOM 796 C CA . THR A 1 101 ? -21.559 -11.277 8.333 1.00 93.25 101 THR A CA 1
ATOM 797 C C . THR A 1 101 ? -22.036 -11.314 9.787 1.00 93.25 101 THR A C 1
ATOM 799 O O . THR A 1 101 ? -23.160 -10.916 10.088 1.00 93.25 101 THR A O 1
ATOM 802 N N . VAL A 1 102 ? -21.189 -11.764 10.719 1.00 93.75 102 VAL A N 1
ATOM 803 C CA . VAL A 1 102 ? -21.541 -11.822 12.149 1.00 93.75 102 VAL A CA 1
ATOM 804 C C . VAL A 1 102 ? -21.662 -10.411 12.721 1.00 93.75 102 VAL A C 1
ATOM 806 O O . VAL A 1 102 ? -22.597 -10.121 13.468 1.00 93.75 102 VAL A O 1
ATOM 809 N N . ILE A 1 103 ? -20.750 -9.515 12.336 1.00 92.81 103 ILE A N 1
ATOM 810 C CA . ILE A 1 103 ? -20.793 -8.103 12.732 1.00 92.81 103 ILE A CA 1
ATOM 811 C C . ILE A 1 103 ? -22.098 -7.458 12.261 1.00 92.81 103 ILE A C 1
ATOM 813 O O . ILE A 1 103 ? -22.715 -6.706 13.016 1.00 92.81 103 ILE A O 1
ATOM 817 N N . GLU A 1 104 ? -22.535 -7.752 11.039 1.00 95.62 104 GLU A N 1
ATOM 818 C CA . GLU A 1 104 ? -23.772 -7.211 10.480 1.00 95.62 104 GLU A CA 1
ATOM 819 C C . GLU A 1 104 ? -25.014 -7.703 11.237 1.00 95.62 104 GLU A C 1
ATOM 821 O O . GLU A 1 104 ? -25.868 -6.897 11.607 1.00 95.62 104 GLU A O 1
ATOM 826 N N . VAL A 1 105 ? -25.078 -8.993 11.584 1.00 96.06 105 VAL A N 1
ATOM 827 C CA . VAL A 1 105 ? -26.164 -9.548 12.415 1.00 96.06 105 VAL A CA 1
ATOM 828 C C . VAL A 1 105 ? -26.223 -8.876 13.788 1.00 96.06 105 VAL A C 1
ATOM 830 O O . VAL A 1 105 ? -27.304 -8.488 14.243 1.00 96.06 105 VAL A O 1
ATOM 833 N N . ILE A 1 106 ? -25.071 -8.696 14.442 1.00 95.94 106 ILE A N 1
ATOM 834 C CA . ILE A 1 106 ? -24.993 -8.015 15.741 1.00 95.94 106 ILE A CA 1
ATOM 835 C C . ILE A 1 106 ? -25.448 -6.561 15.598 1.00 95.94 106 ILE A C 1
ATOM 837 O O . ILE A 1 106 ? -26.274 -6.105 16.386 1.00 95.94 106 ILE A O 1
ATOM 841 N N . ARG A 1 107 ? -24.971 -5.839 14.576 1.00 95.38 107 ARG A N 1
ATOM 842 C CA . ARG A 1 107 ? -25.372 -4.450 14.312 1.00 95.38 107 ARG A CA 1
ATOM 843 C C . ARG A 1 107 ? -26.873 -4.317 14.102 1.00 95.38 107 ARG A C 1
ATOM 845 O O . ARG A 1 107 ? -27.481 -3.446 14.715 1.00 95.38 107 ARG A O 1
ATOM 852 N N . ASN A 1 108 ? -27.464 -5.195 13.297 1.00 96.69 108 ASN A N 1
ATOM 853 C CA . ASN A 1 108 ? -28.902 -5.201 13.041 1.00 96.69 108 ASN A CA 1
ATOM 854 C C . ASN A 1 108 ? -29.701 -5.508 14.313 1.00 96.69 108 ASN A C 1
ATOM 856 O O . ASN A 1 108 ? -30.714 -4.861 14.573 1.00 96.69 108 ASN A O 1
ATOM 860 N N . SER A 1 109 ? -29.219 -6.438 15.140 1.00 95.31 109 SER A N 1
ATOM 861 C CA . SER A 1 109 ? -29.853 -6.780 16.419 1.00 95.31 109 SER A CA 1
ATOM 862 C C . SER A 1 109 ? -29.791 -5.614 17.407 1.00 95.31 109 SER A C 1
ATOM 864 O O . SER A 1 109 ? -30.807 -5.230 17.981 1.00 95.31 109 SER A O 1
ATOM 866 N N . VAL A 1 110 ? -28.617 -4.999 17.574 1.00 94.88 110 VAL A N 1
ATOM 867 C CA . VAL A 1 110 ? -28.445 -3.822 18.437 1.00 94.88 110 VAL A CA 1
ATOM 868 C C . VAL A 1 110 ? -29.310 -2.667 17.939 1.00 94.88 110 VAL A C 1
ATOM 870 O O . VAL A 1 110 ? -30.024 -2.059 18.734 1.00 94.88 110 VAL A O 1
ATOM 873 N N . ALA A 1 111 ? -29.311 -2.391 16.632 1.00 94.81 111 ALA A N 1
ATOM 874 C CA . ALA A 1 111 ? -30.165 -1.369 16.036 1.00 94.81 111 ALA A CA 1
ATOM 875 C C . ALA A 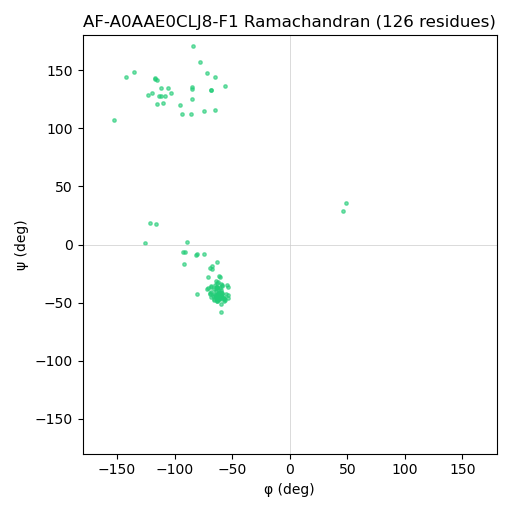1 111 ? -31.645 -1.643 16.335 1.00 94.81 111 ALA A C 1
ATOM 877 O O . ALA A 1 111 ? -32.351 -0.748 16.793 1.00 94.81 111 ALA A O 1
ATOM 878 N N . PHE A 1 112 ? -32.105 -2.886 16.166 1.00 95.06 112 PHE A N 1
ATOM 879 C CA . PHE A 1 112 ? -33.488 -3.280 16.434 1.00 95.06 112 PHE A CA 1
ATOM 880 C C . PHE A 1 112 ? -33.931 -2.958 17.867 1.00 95.06 112 PHE A C 1
ATOM 882 O O . PHE A 1 112 ? -34.999 -2.358 18.049 1.00 95.06 112 PHE A O 1
ATOM 889 N N . TRP A 1 113 ? -33.114 -3.321 18.861 1.00 93.69 113 TRP A N 1
ATOM 890 C CA . TRP A 1 113 ? -33.416 -3.093 20.277 1.00 93.69 113 TRP A CA 1
ATOM 891 C C . TR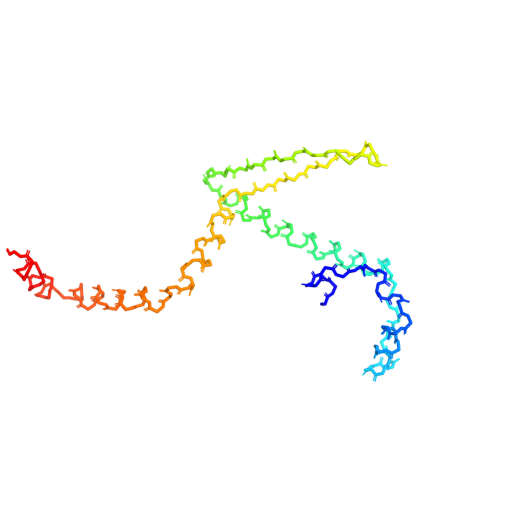P A 1 113 ? -33.313 -1.619 20.666 1.00 93.69 113 TRP A C 1
ATOM 893 O O . TRP A 1 113 ? -34.157 -1.120 21.402 1.00 93.69 113 TRP A O 1
ATOM 903 N N . THR A 1 114 ? -32.337 -0.900 20.112 1.00 91.25 114 THR A N 1
ATOM 904 C CA . THR A 1 114 ? -32.088 0.517 20.432 1.00 91.25 114 THR A CA 1
ATOM 905 C C . THR A 1 114 ? -32.994 1.497 19.680 1.00 91.25 114 THR A C 1
ATOM 907 O O . THR A 1 114 ? -33.021 2.675 20.022 1.00 91.25 114 THR A O 1
ATOM 910 N N . THR A 1 115 ? -33.775 1.039 18.692 1.00 94.06 115 THR A N 1
ATOM 911 C CA . THR A 1 115 ? -34.641 1.914 17.873 1.00 94.06 115 THR A CA 1
ATOM 912 C C . THR A 1 115 ? -35.722 2.625 18.697 1.00 94.06 115 THR A C 1
ATOM 914 O O . THR A 1 115 ? -36.123 3.733 18.349 1.00 94.06 115 THR A O 1
ATOM 917 N N . THR A 1 116 ? -36.231 2.008 19.770 1.00 94.62 116 THR A N 1
ATOM 918 C CA . THR A 1 116 ? -37.339 2.573 20.561 1.00 94.62 116 THR A CA 1
ATOM 919 C C . THR A 1 116 ? -37.168 2.310 22.057 1.00 94.62 116 THR A C 1
ATOM 921 O O . THR A 1 116 ? -36.792 1.186 22.396 1.00 94.62 116 THR A O 1
ATOM 924 N N . PRO A 1 117 ? -37.566 3.246 22.942 1.00 90.88 117 PRO A N 1
ATOM 925 C CA . PRO A 1 117 ? -37.457 3.081 24.395 1.00 90.88 117 PRO A CA 1
ATOM 926 C C . PRO A 1 117 ? -38.116 1.798 24.918 1.00 90.88 117 PRO A C 1
ATOM 928 O O . PRO A 1 117 ? -37.471 1.035 25.625 1.00 90.88 117 PRO A O 1
ATOM 931 N N . ASN A 1 118 ? -39.341 1.486 24.473 1.00 94.06 118 ASN A N 1
ATOM 932 C CA . ASN A 1 118 ? -40.058 0.281 24.917 1.00 94.06 118 ASN A CA 1
ATOM 933 C C . ASN A 1 118 ? -39.298 -1.020 24.620 1.00 94.06 118 ASN A C 1
ATOM 935 O O . ASN A 1 118 ? -39.369 -1.967 25.395 1.00 94.06 118 ASN A O 1
ATOM 939 N N . ARG A 1 119 ? -38.584 -1.096 23.488 1.00 91.38 119 ARG A N 1
ATOM 940 C CA . ARG A 1 119 ? -37.794 -2.288 23.135 1.00 91.38 119 ARG A CA 1
ATOM 941 C C . ARG A 1 119 ? -36.572 -2.431 24.032 1.00 91.38 119 ARG A C 1
ATOM 943 O O . ARG A 1 119 ? -36.242 -3.553 24.394 1.00 91.38 119 ARG A O 1
ATOM 950 N N . VAL A 1 120 ? -35.937 -1.320 24.399 1.00 89.94 120 VAL A N 1
ATOM 951 C CA . VAL A 1 120 ? -34.834 -1.319 25.367 1.00 89.94 120 VAL A CA 1
ATOM 952 C C . VAL A 1 120 ? -35.335 -1.805 26.725 1.00 89.94 120 VAL A C 1
ATOM 954 O O . VAL A 1 120 ? -34.748 -2.720 27.285 1.00 89.94 120 VAL A O 1
ATOM 957 N N . GLU A 1 121 ? -36.468 -1.281 27.192 1.00 90.50 121 GLU A N 1
ATOM 958 C CA . GLU A 1 121 ? -37.075 -1.679 28.468 1.00 90.50 121 GLU A CA 1
ATOM 959 C C . GLU A 1 121 ? -37.449 -3.173 28.471 1.00 90.50 121 GLU A C 1
ATOM 961 O O . GLU A 1 121 ? -37.064 -3.909 29.374 1.00 90.50 121 GLU A O 1
ATOM 966 N N . THR A 1 122 ? -38.057 -3.663 27.382 1.00 90.81 122 THR A N 1
ATOM 967 C CA . THR A 1 122 ? -38.364 -5.098 27.203 1.00 90.81 122 THR A CA 1
ATOM 968 C C . THR A 1 122 ? -37.098 -5.968 27.232 1.00 90.81 122 THR A C 1
ATOM 970 O O . THR A 1 122 ? -37.107 -7.072 27.774 1.00 90.81 122 THR A O 1
ATOM 973 N N . PHE A 1 123 ? -36.001 -5.499 26.629 1.00 90.62 123 PHE A N 1
ATOM 974 C CA . PHE A 1 123 ? -34.726 -6.218 26.620 1.00 90.62 123 PHE A CA 1
ATOM 975 C C . PHE A 1 123 ? -34.082 -6.265 28.013 1.00 90.62 123 PHE A C 1
ATOM 977 O O . PHE A 1 123 ? -33.581 -7.312 28.418 1.00 90.62 123 PHE A O 1
ATOM 984 N N . GLU A 1 124 ? -34.120 -5.157 28.756 1.00 89.88 124 GLU A N 1
ATOM 985 C CA . GLU A 1 124 ? -33.609 -5.077 30.129 1.00 89.88 124 GLU A CA 1
ATOM 986 C C . GLU A 1 124 ? -34.413 -5.949 31.101 1.00 89.88 124 GLU A C 1
ATOM 988 O O . GLU A 1 124 ? -33.827 -6.590 31.975 1.00 89.88 124 GLU A O 1
ATOM 993 N N . GLU A 1 125 ? -35.736 -6.018 30.936 1.00 92.94 125 GLU A N 1
ATOM 994 C CA . GLU A 1 125 ? -36.609 -6.891 31.726 1.00 92.94 125 GLU A CA 1
ATOM 995 C C . GLU A 1 125 ? -36.340 -8.374 31.465 1.00 92.94 125 GLU A C 1
ATOM 997 O O . GLU A 1 125 ? -36.269 -9.150 32.413 1.00 92.94 125 GLU A O 1
ATOM 1002 N N . ALA A 1 126 ? -36.139 -8.770 30.205 1.00 85.75 126 ALA A N 1
ATOM 1003 C CA . ALA A 1 126 ? -35.827 -10.154 29.844 1.00 85.75 126 ALA A CA 1
ATOM 1004 C C . ALA A 1 126 ? -34.442 -10.622 30.337 1.00 85.75 126 ALA A C 1
ATOM 1006 O O . ALA A 1 126 ? -34.178 -11.824 30.371 1.00 85.75 126 ALA A O 1
ATOM 1007 N N . GLY A 1 127 ? -33.549 -9.681 30.665 1.00 79.50 127 GLY A N 1
ATOM 1008 C CA . GLY A 1 127 ? -32.214 -9.949 31.201 1.00 79.50 127 GLY A CA 1
ATOM 1009 C C . GLY A 1 127 ? -32.128 -10.010 32.732 1.00 79.50 127 GLY A C 1
ATOM 1010 O O . GLY A 1 127 ? -31.048 -10.321 33.241 1.00 79.50 127 GLY A O 1
ATOM 1011 N N . ARG A 1 128 ? -33.211 -9.695 33.455 1.00 74.75 128 ARG A N 1
ATOM 1012 C CA . ARG A 1 128 ? -33.324 -9.880 34.914 1.00 74.75 128 ARG A CA 1
ATOM 1013 C C . ARG A 1 128 ? -33.788 -11.289 35.262 1.00 74.75 128 ARG A C 1
ATOM 1015 O O . ARG A 1 128 ? -33.317 -11.780 36.311 1.00 74.75 128 ARG A O 1
#

Mean predicted aligned error: 13.21 Å

Nearest PDB structures (foldseek):
  7bvz-assembly1_A  TM=4.296E-01  e=8.423E-01  Spiroplasma citri
  8x5d-assembly1_H  TM=5.292E-01  e=3.278E+00  Mycobacterium tuberculosis
  5knb-assembly1_G  TM=1.969E-01  e=1.831E+00  Enterococcus hirae ATCC 9790

Secondary structure (DSSP, 8-state):
-TTTTT--GGGGG-HHHHHHHHHH-TT-----HHHHHHHHHHHHHHHHHHHHHHHHT--S---EEEEEEE-TTT--EEEEEEEHHHHHHHHHHHHHHHTHHHHHHHHHHHHHHHTSHHHHHHHHHHT-

Radius of gyration: 25.81 Å; Cα contacts (8 Å, |Δi|>4): 65; chains: 1; bounding box: 69×29×68 Å

Sequence (128 aa):
MIILHECPLSMVEHRGFKTFVNSLQLLFPHVSINTIKKEILGIYEVEKFKTQQVLEGNQGRIATTTEIWTTSNQKRGYMTVTCCAHILNLIVRAGLSAIETVIEVIRNSVAFWTTTPNRVETFEEAGR

Organism: NCBI:txid168575

pLDDT: mean 86.72, std 6.5, range [70.5, 96.69]

Solvent-accessible surface area (backbone atoms only — not comparable to full-atom values): 7650 Å² total; per-residue (Å²): 103,53,78,83,64,71,48,65,67,66,52,60,72,32,68,69,50,46,52,52,50,43,74,77,38,76,83,62,74,88,62,48,60,67,56,52,49,53,50,53,51,52,54,47,54,53,54,50,50,56,50,48,54,57,57,71,71,48,92,70,90,82,59,69,49,78,49,74,51,66,47,91,88,69,82,44,76,46,75,49,80,44,49,52,64,57,54,49,48,52,52,50,52,53,55,49,62,78,42,43,70,59,53,50,53,52,51,51,50,51,48,62,35,68,72,41,71,70,46,42,53,53,54,57,60,75,71,109

Foldseek 3Di:
DCVVVVDDLCCLVDPVNVVVVCVVPVPDDRADSVNVVVVVVVVVVVVVVVVVVVVVPDPDDWDKDKDWDADPPPRDIDIDIDTPVVVVVVVVVVVCVVCVVVVVVVVVVVCVQPVDPVSVVVVVVVVD

InterPro domains:
  IPR012337 Ribonuclease H-like superfamily [SSF53098] (52-125)
  IPR052035 Zinc finger BED domain-containing [PTHR46481] (1-83)